Protein AF-B7QL86-F1 (afdb_monomer_lite)

InterPro domains:
  IPR002172 Low-density lipoprotein (LDL) receptor class A repeat [PS50068] (3-52)
  IPR002172 Low-density lipoprotein (LDL) receptor class A repeat [SM00192] (9-53)
  IPR023415 Low-density lipoprotein (LDL) receptor class A, conserved site [PS01209] (27-51)
  IPR036055 LDL receptor-like superfamily [G3DSA:4.10.400.10] (2-55)
  IPR036055 LDL receptor-like superfamily [SSF57424]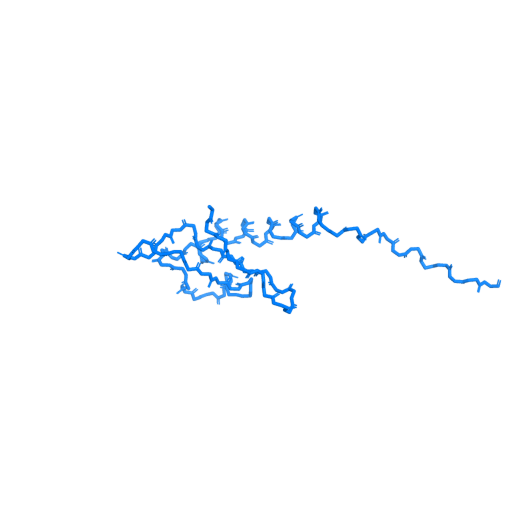 (12-52)

pLDDT: mean 73.14, std 15.65, range [39.97, 93.06]

Structure (mmCIF, N/CA/C/O backbone):
data_AF-B7QL86-F1
#
_entry.id   AF-B7QL86-F1
#
loop_
_atom_site.group_PDB
_atom_site.id
_atom_site.type_symbol
_atom_site.label_atom_id
_atom_site.label_alt_id
_atom_site.label_comp_id
_atom_site.label_asym_id
_atom_site.label_entity_id
_atom_site.label_seq_id
_atom_site.pdbx_PDB_ins_code
_atom_site.Cartn_x
_atom_site.Cartn_y
_atom_site.Cartn_z
_atom_site.occupancy
_atom_site.B_iso_or_equiv
_atom_site.auth_seq_id
_atom_site.auth_comp_id
_atom_site.auth_asym_id
_atom_site.auth_atom_id
_atom_site.pdbx_PDB_model_num
ATOM 1 N N . MET A 1 1 ? 7.664 -2.641 13.288 1.00 49.75 1 MET A N 1
ATOM 2 C CA . MET A 1 1 ? 7.161 -2.492 11.907 1.00 49.75 1 MET A CA 1
ATOM 3 C C . MET A 1 1 ? 6.753 -3.890 11.479 1.00 49.75 1 MET A C 1
ATOM 5 O O . MET A 1 1 ? 7.536 -4.784 11.766 1.00 49.75 1 MET A O 1
ATOM 9 N N . PRO A 1 2 ? 5.551 -4.148 10.945 1.00 55.25 2 PRO A N 1
ATOM 10 C CA . PRO A 1 2 ? 5.254 -5.467 10.398 1.00 55.25 2 PRO A CA 1
ATOM 11 C C . PRO A 1 2 ? 6.129 -5.656 9.154 1.00 55.25 2 PRO A C 1
ATOM 13 O O . PRO A 1 2 ? 5.883 -5.061 8.111 1.00 55.25 2 PRO A O 1
ATOM 16 N N . GLU A 1 3 ? 7.224 -6.391 9.307 1.00 57.81 3 GLU A N 1
ATOM 17 C CA . GLU A 1 3 ? 8.182 -6.648 8.237 1.00 57.81 3 GLU A CA 1
ATOM 18 C C . GLU A 1 3 ? 7.667 -7.838 7.426 1.00 57.81 3 GLU A C 1
ATOM 20 O O . GLU A 1 3 ? 7.762 -8.986 7.859 1.00 57.81 3 GLU A O 1
ATOM 25 N N . CYS A 1 4 ? 7.068 -7.570 6.264 1.00 69.12 4 CYS A N 1
ATOM 26 C CA . CYS A 1 4 ? 6.856 -8.619 5.274 1.00 69.12 4 CYS A CA 1
ATOM 27 C C . CYS A 1 4 ? 8.211 -8.912 4.621 1.00 69.12 4 CYS A C 1
ATOM 29 O O . CYS A 1 4 ? 8.799 -7.998 4.038 1.00 69.12 4 CYS A O 1
ATOM 31 N N . PRO A 1 5 ? 8.737 -10.144 4.717 1.00 68.6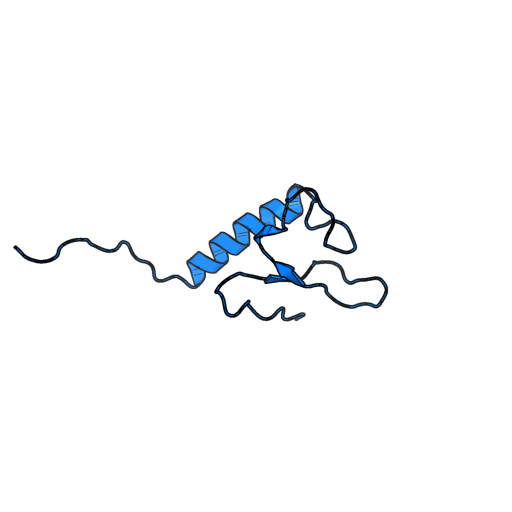2 5 PRO A N 1
ATOM 32 C CA . PRO A 1 5 ? 9.981 -10.486 4.049 1.00 68.62 5 PRO A CA 1
ATOM 33 C C . PRO A 1 5 ? 9.787 -10.355 2.535 1.00 68.62 5 PRO A C 1
ATOM 35 O O . PRO A 1 5 ? 8.796 -10.847 1.986 1.00 68.62 5 PRO A O 1
ATOM 38 N N . SER A 1 6 ? 10.724 -9.683 1.868 1.00 63.66 6 SER A N 1
ATOM 39 C CA . SER A 1 6 ? 10.780 -9.629 0.406 1.00 63.66 6 SER A CA 1
ATOM 40 C C . SER A 1 6 ? 10.857 -11.053 -0.145 1.00 63.66 6 SER A C 1
ATOM 42 O O . SER A 1 6 ? 11.601 -11.874 0.395 1.00 63.66 6 SER A O 1
ATOM 44 N N . ALA A 1 7 ? 10.091 -11.366 -1.192 1.00 62.66 7 ALA A N 1
ATOM 45 C CA . ALA A 1 7 ? 10.169 -12.688 -1.799 1.00 62.66 7 ALA A CA 1
ATOM 46 C C . ALA A 1 7 ? 11.576 -12.894 -2.389 1.00 62.66 7 ALA A C 1
ATOM 48 O O . ALA A 1 7 ? 12.124 -11.982 -3.014 1.00 62.66 7 ALA A O 1
ATOM 49 N N . GLU A 1 8 ? 12.156 -14.085 -2.206 1.00 61.88 8 GLU A N 1
ATOM 50 C CA . GLU A 1 8 ? 13.504 -14.424 -2.700 1.00 61.88 8 GLU A CA 1
ATOM 51 C C . GLU A 1 8 ? 13.632 -14.275 -4.232 1.00 61.88 8 GLU A C 1
ATOM 53 O O . GLU A 1 8 ? 14.728 -14.070 -4.748 1.00 61.88 8 GLU A O 1
ATOM 58 N N . ASP A 1 9 ? 12.500 -14.256 -4.943 1.00 63.06 9 ASP A N 1
ATOM 59 C CA . ASP A 1 9 ? 12.392 -14.061 -6.393 1.00 63.06 9 ASP A CA 1
ATOM 60 C C . ASP A 1 9 ? 12.432 -12.583 -6.843 1.00 63.06 9 ASP A C 1
ATOM 62 O O . ASP A 1 9 ? 12.242 -12.274 -8.021 1.00 63.06 9 ASP A O 1
ATOM 66 N N . GLY A 1 10 ? 12.651 -11.635 -5.923 1.00 59.59 10 GLY A N 1
ATOM 67 C CA . GLY A 1 10 ? 12.670 -10.198 -6.229 1.00 59.59 10 GLY A CA 1
ATOM 68 C C . GLY A 1 10 ? 11.282 -9.572 -6.419 1.00 59.59 10 GLY A C 1
ATOM 69 O O . GLY A 1 10 ? 11.171 -8.451 -6.931 1.00 59.59 10 GLY A O 1
ATOM 70 N N . MET A 1 11 ? 10.230 -10.283 -6.006 1.00 63.09 11 MET A N 1
ATOM 71 C CA . MET A 1 11 ? 8.866 -9.759 -5.926 1.00 63.09 11 MET A CA 1
ATOM 72 C C . MET A 1 11 ? 8.673 -9.045 -4.584 1.00 63.09 11 MET A C 1
ATOM 74 O O . MET A 1 11 ? 9.048 -9.553 -3.524 1.00 63.09 11 MET A O 1
ATOM 78 N N . GLU A 1 12 ? 8.117 -7.835 -4.625 1.00 70.56 12 GLU A N 1
ATOM 79 C CA . GLU A 1 12 ? 7.833 -7.083 -3.404 1.00 70.56 12 GLU A CA 1
ATOM 80 C C . GLU A 1 12 ? 6.530 -7.586 -2.784 1.00 70.56 12 GLU A C 1
ATOM 82 O O . GLU A 1 12 ? 5.522 -7.741 -3.475 1.00 70.56 12 GLU A O 1
ATOM 87 N N . ARG A 1 13 ? 6.566 -7.821 -1.470 1.00 78.88 13 ARG A N 1
ATOM 88 C CA . ARG A 1 13 ? 5.382 -8.128 -0.671 1.00 78.88 13 ARG A CA 1
ATOM 89 C C . ARG A 1 13 ? 4.933 -6.903 0.096 1.00 78.88 13 ARG A C 1
ATOM 91 O O . ARG A 1 13 ? 5.743 -6.211 0.709 1.00 78.88 13 ARG A O 1
ATOM 98 N N . PHE A 1 14 ? 3.630 -6.683 0.102 1.00 79.44 14 PHE A N 1
ATOM 99 C CA . PHE A 1 14 ? 2.978 -5.595 0.807 1.00 79.44 14 PHE A CA 1
ATOM 100 C C . PHE A 1 14 ? 2.286 -6.125 2.045 1.00 79.44 14 PHE A C 1
ATOM 102 O O . PHE A 1 14 ? 1.526 -7.087 1.980 1.00 79.44 14 PHE A O 1
ATOM 109 N N . ALA A 1 15 ? 2.544 -5.478 3.178 1.00 84.94 15 ALA A N 1
ATOM 110 C CA . ALA A 1 15 ? 1.709 -5.649 4.351 1.00 84.94 15 ALA A CA 1
ATOM 111 C C . ALA A 1 15 ? 0.402 -4.889 4.121 1.00 84.94 15 ALA A C 1
ATOM 113 O O . ALA A 1 15 ? 0.434 -3.693 3.823 1.00 84.94 15 ALA A O 1
ATOM 114 N N . CYS A 1 16 ? -0.731 -5.561 4.304 1.00 87.00 16 CYS A N 1
ATOM 115 C CA . CYS A 1 16 ? -2.017 -4.887 4.386 1.00 87.00 16 CYS A CA 1
ATOM 116 C C . CYS A 1 16 ? -1.952 -3.804 5.477 1.00 87.00 16 CYS A C 1
ATOM 118 O O . CYS A 1 16 ? -1.447 -4.088 6.569 1.00 87.00 16 CYS A O 1
ATOM 120 N N . PRO A 1 17 ? -2.440 -2.581 5.211 1.00 82.88 17 PRO A N 1
ATOM 121 C CA . PRO A 1 17 ? -2.391 -1.486 6.179 1.00 82.88 17 PRO A CA 1
ATOM 122 C C . PRO A 1 17 ? -3.172 -1.819 7.452 1.00 82.88 17 PRO A C 1
ATOM 124 O O . PRO A 1 17 ? -2.755 -1.457 8.555 1.00 82.88 17 PRO A O 1
ATOM 127 N N . SER A 1 18 ? -4.262 -2.568 7.301 1.00 86.31 18 SER A N 1
ATOM 128 C CA . SER A 1 18 ? -5.065 -3.061 8.405 1.00 86.31 18 SER A CA 1
ATOM 129 C C . SER A 1 18 ? -4.733 -4.502 8.795 1.00 86.31 18 SER A C 1
ATOM 131 O O . SER A 1 18 ? -4.547 -5.391 7.961 1.00 86.31 18 SER A O 1
ATOM 133 N N . ALA A 1 19 ? -4.729 -4.751 10.105 1.00 86.12 19 ALA A N 1
ATOM 134 C CA . ALA A 1 19 ? -4.621 -6.093 10.659 1.00 86.12 19 ALA A CA 1
ATOM 135 C C . ALA A 1 19 ? -5.930 -6.893 10.505 1.00 86.12 19 ALA A C 1
ATOM 137 O O . ALA A 1 19 ? -7.025 -6.334 10.400 1.00 86.12 19 ALA A O 1
ATOM 138 N N . ASP A 1 20 ? -5.816 -8.222 10.526 1.00 85.75 20 ASP A N 1
ATOM 139 C CA . ASP A 1 20 ? -6.957 -9.133 10.586 1.00 85.75 20 ASP A CA 1
ATOM 140 C C . ASP A 1 20 ? -7.719 -9.018 11.926 1.00 85.75 20 ASP A C 1
ATOM 142 O O . ASP A 1 20 ? -7.326 -8.309 12.855 1.00 85.75 20 ASP A O 1
ATOM 146 N N . ARG A 1 21 ? -8.819 -9.772 12.065 1.00 86.56 21 ARG A N 1
ATOM 147 C CA . ARG A 1 21 ? -9.626 -9.811 13.303 1.00 86.56 21 ARG A CA 1
ATOM 148 C C . ARG A 1 21 ? -8.856 -10.306 14.539 1.00 86.56 21 ARG A C 1
ATOM 150 O O . ARG A 1 21 ? -9.364 -10.186 15.648 1.00 86.56 21 ARG A O 1
ATOM 157 N N . MET A 1 22 ? -7.673 -10.891 14.353 1.00 88.19 22 MET A N 1
ATOM 158 C CA . MET A 1 22 ? -6.775 -11.378 15.402 1.00 88.19 22 MET A CA 1
ATOM 159 C C . MET A 1 22 ? -5.588 -10.427 15.640 1.00 88.19 22 MET A C 1
ATOM 161 O O . MET A 1 22 ? -4.719 -10.742 16.450 1.00 88.19 22 MET A O 1
ATOM 165 N N . GLY A 1 23 ? -5.536 -9.273 14.964 1.00 85.50 23 GLY A N 1
ATOM 166 C CA . GLY A 1 23 ? -4.454 -8.299 15.099 1.00 85.50 23 GLY A CA 1
ATOM 167 C C . GLY A 1 23 ? -3.181 -8.656 14.324 1.00 85.50 23 GLY A C 1
ATOM 168 O O . GLY A 1 23 ? -2.116 -8.125 14.633 1.00 85.50 23 GLY A O 1
ATOM 169 N N . ARG A 1 24 ? -3.258 -9.544 13.326 1.00 84.75 24 ARG A N 1
ATOM 170 C CA . ARG A 1 24 ? -2.112 -9.944 12.495 1.00 84.75 24 ARG A CA 1
ATOM 171 C C . ARG A 1 24 ? -2.120 -9.232 11.151 1.00 84.75 24 ARG A C 1
ATOM 173 O O . ARG A 1 24 ? -3.151 -9.145 10.491 1.00 84.75 24 ARG A O 1
ATOM 180 N N . TYR A 1 25 ? -0.948 -8.782 10.723 1.00 85.00 25 TYR A N 1
ATOM 181 C CA . TYR A 1 25 ? -0.757 -8.188 9.404 1.00 85.00 25 TYR A CA 1
ATOM 182 C C . TYR A 1 25 ? -0.637 -9.286 8.350 1.00 85.00 25 TYR A C 1
ATOM 184 O O . TYR A 1 25 ? 0.102 -10.256 8.533 1.00 85.00 25 TYR A O 1
ATOM 192 N N . ARG A 1 26 ? -1.382 -9.138 7.255 1.00 86.38 26 ARG A N 1
ATOM 193 C CA . ARG A 1 26 ? -1.331 -10.052 6.113 1.00 86.38 26 ARG A CA 1
ATOM 194 C C . ARG A 1 26 ? -0.355 -9.504 5.079 1.00 86.38 26 ARG A C 1
ATOM 196 O O . ARG A 1 26 ? -0.389 -8.313 4.795 1.00 86.38 26 ARG A O 1
ATOM 203 N N . CYS A 1 27 ? 0.494 -10.369 4.538 1.00 87.44 27 CYS A N 1
ATOM 204 C CA . CYS A 1 27 ? 1.385 -10.027 3.436 1.00 87.44 27 CYS A CA 1
ATOM 205 C C . CYS A 1 27 ? 0.787 -10.542 2.129 1.00 87.44 27 CYS A C 1
ATOM 207 O O . CYS A 1 27 ? 0.403 -11.710 2.059 1.00 87.44 27 CYS A O 1
ATOM 209 N N . ILE A 1 28 ? 0.736 -9.684 1.120 1.00 85.81 28 ILE A N 1
ATOM 210 C CA . ILE A 1 28 ? 0.250 -9.985 -0.227 1.00 85.81 28 ILE A CA 1
ATOM 211 C C . ILE A 1 28 ? 1.329 -9.618 -1.249 1.00 85.81 28 ILE A C 1
ATOM 213 O O . ILE A 1 28 ? 2.188 -8.785 -0.965 1.00 85.81 28 ILE A O 1
ATOM 217 N N . ASP A 1 29 ? 1.333 -10.251 -2.415 1.00 85.44 29 ASP A N 1
ATOM 218 C CA . ASP A 1 29 ? 2.310 -9.956 -3.467 1.00 85.44 29 ASP A CA 1
ATOM 219 C C . ASP A 1 29 ? 1.871 -8.753 -4.329 1.00 85.44 29 ASP A C 1
ATOM 221 O O . ASP A 1 29 ? 0.703 -8.372 -4.374 1.00 85.44 29 ASP A O 1
ATOM 225 N N . ASP A 1 30 ? 2.805 -8.136 -5.056 1.00 80.06 30 ASP A N 1
ATOM 226 C CA . ASP A 1 30 ? 2.513 -6.969 -5.900 1.00 80.06 30 ASP A CA 1
ATOM 227 C C . ASP A 1 30 ? 1.498 -7.240 -7.021 1.00 80.06 30 ASP A C 1
ATOM 229 O O . ASP A 1 30 ? 0.805 -6.318 -7.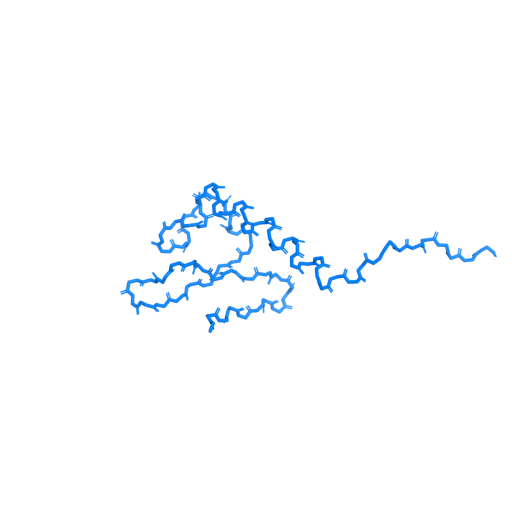468 1.00 80.06 30 ASP A O 1
ATOM 233 N N . HIS A 1 31 ? 1.424 -8.484 -7.497 1.00 84.25 31 HIS A N 1
ATOM 234 C CA . HIS A 1 31 ? 0.552 -8.887 -8.595 1.00 84.25 31 HIS A CA 1
ATOM 235 C C . HIS A 1 31 ? -0.922 -8.973 -8.196 1.00 84.25 31 HIS A C 1
ATOM 237 O O . HIS A 1 31 ? -1.757 -8.747 -9.066 1.00 84.25 31 HIS A O 1
ATOM 243 N N . VAL A 1 32 ? -1.219 -9.219 -6.915 1.00 88.19 32 VAL A N 1
ATOM 244 C CA . VAL A 1 32 ? -2.600 -9.292 -6.408 1.00 88.19 32 VAL A CA 1
ATOM 245 C C . VAL A 1 32 ? -3.164 -7.930 -5.991 1.00 88.19 32 VAL A C 1
ATOM 247 O O . VAL A 1 32 ? -4.331 -7.804 -5.679 1.00 88.19 32 VAL A O 1
ATOM 250 N N . LEU A 1 33 ? -2.360 -6.861 -6.023 1.00 87.69 33 LEU A N 1
ATOM 251 C CA . LEU A 1 33 ? -2.887 -5.501 -5.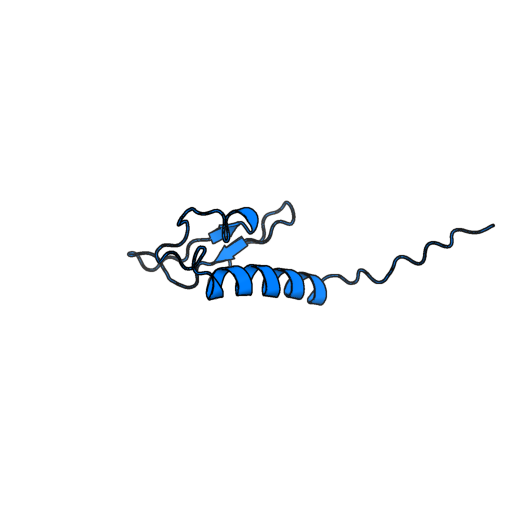867 1.00 87.69 33 LEU A CA 1
ATOM 252 C C . LEU A 1 33 ? -3.714 -5.093 -7.100 1.00 87.69 33 LEU A C 1
ATOM 254 O O . LEU A 1 33 ? -3.156 -5.058 -8.210 1.00 87.69 33 LEU A O 1
ATOM 258 N N . CYS A 1 34 ? -4.956 -4.646 -6.893 1.00 89.75 34 CYS A N 1
ATOM 259 C CA . CYS A 1 34 ? -5.915 -4.269 -7.940 1.00 89.75 34 CYS A CA 1
ATOM 260 C C . CYS A 1 34 ? -6.166 -5.392 -8.958 1.00 89.75 34 CYS A C 1
ATOM 262 O O . CYS A 1 34 ? -6.217 -5.129 -10.168 1.00 89.75 34 CYS A O 1
ATOM 264 N N . ASP A 1 35 ? -6.255 -6.638 -8.509 1.00 91.31 35 ASP A N 1
ATOM 265 C CA . ASP A 1 35 ? -6.547 -7.777 -9.378 1.00 91.31 35 ASP A CA 1
ATOM 266 C C . ASP A 1 35 ? -8.053 -8.099 -9.465 1.00 91.31 35 ASP A C 1
ATOM 268 O O . ASP A 1 35 ? -8.478 -8.899 -10.305 1.00 91.31 35 ASP A O 1
ATOM 272 N N . GLY A 1 36 ? -8.874 -7.400 -8.675 1.00 90.31 36 GLY A N 1
ATOM 273 C CA . GLY A 1 36 ? -10.318 -7.588 -8.582 1.00 90.31 36 GLY A CA 1
ATOM 274 C C . GLY A 1 36 ? -10.753 -8.520 -7.451 1.00 90.31 36 GLY A C 1
ATOM 275 O O . GLY A 1 36 ? -11.958 -8.768 -7.320 1.00 90.31 36 GLY A O 1
ATOM 276 N N . PHE A 1 37 ? -9.823 -9.027 -6.639 1.00 93.06 37 PHE A N 1
ATOM 277 C CA . PHE A 1 37 ? -10.085 -9.888 -5.493 1.00 93.06 37 PHE A CA 1
ATOM 278 C C . PHE A 1 37 ? -9.647 -9.216 -4.194 1.00 93.06 37 PHE A C 1
ATOM 280 O O . PHE A 1 37 ? -8.615 -8.579 -4.115 1.00 93.06 37 PHE A O 1
ATOM 287 N N . ILE A 1 38 ? -10.460 -9.363 -3.145 1.00 92.56 38 ILE A N 1
ATOM 288 C CA . ILE A 1 38 ? -10.115 -8.842 -1.819 1.00 92.56 38 ILE A CA 1
ATOM 289 C C . ILE A 1 38 ? -9.193 -9.845 -1.120 1.00 92.56 38 ILE A C 1
ATOM 291 O O . ILE A 1 38 ? -9.662 -10.843 -0.562 1.00 92.56 38 ILE A O 1
ATOM 295 N N . ASP A 1 39 ? -7.899 -9.553 -1.110 1.00 91.50 39 ASP A N 1
ATOM 296 C CA . ASP A 1 39 ? -6.872 -10.269 -0.361 1.00 91.50 39 ASP A CA 1
ATOM 297 C C . ASP A 1 39 ? -6.588 -9.635 1.003 1.00 91.50 39 ASP A C 1
ATOM 299 O O . ASP A 1 39 ? -6.303 -10.364 1.964 1.00 91.50 39 ASP A O 1
ATOM 303 N N . CYS A 1 40 ? -6.693 -8.307 1.145 1.00 90.88 40 CYS A N 1
ATOM 304 C CA . CYS A 1 40 ? -6.554 -7.653 2.448 1.00 90.88 40 CYS A CA 1
ATOM 305 C C . CYS A 1 40 ? -7.835 -7.758 3.290 1.00 90.88 40 CYS A C 1
ATOM 307 O O . CYS A 1 40 ? -8.949 -7.719 2.773 1.00 90.88 40 CYS A O 1
ATOM 309 N N . PRO A 1 41 ? -7.723 -7.821 4.633 1.00 90.81 41 PRO A N 1
ATOM 310 C CA . PRO A 1 41 ? -8.877 -8.020 5.516 1.00 90.81 41 PRO A CA 1
ATOM 311 C C . PRO A 1 41 ? -9.935 -6.907 5.432 1.00 90.81 41 PRO A C 1
ATOM 313 O O . PRO A 1 41 ? -11.084 -7.147 5.804 1.00 90.81 41 PRO A O 1
ATOM 316 N N . GLN A 1 42 ? -9.555 -5.713 4.967 1.00 89.50 42 GLN A N 1
ATOM 317 C CA . GLN A 1 42 ? -10.456 -4.579 4.740 1.00 89.50 42 GLN A CA 1
ATOM 318 C C . GLN A 1 42 ? -10.643 -4.220 3.252 1.00 89.50 42 GLN A C 1
ATOM 320 O O . GLN A 1 42 ? -11.317 -3.238 2.960 1.00 89.50 42 GLN A O 1
ATOM 325 N N . GLY A 1 43 ? -10.080 -4.990 2.310 1.00 89.75 43 GLY A N 1
ATOM 326 C CA . GLY A 1 43 ? -10.157 -4.679 0.872 1.00 89.75 43 GLY A CA 1
ATOM 327 C C . GLY A 1 43 ? -9.323 -3.475 0.428 1.00 89.75 43 GLY A C 1
ATOM 328 O O . GLY A 1 43 ? -9.588 -2.886 -0.615 1.00 89.75 43 GLY A O 1
ATOM 329 N N . GLU A 1 44 ? -8.333 -3.075 1.227 1.00 89.31 44 GLU A N 1
ATOM 330 C CA . GLU A 1 44 ? -7.442 -1.937 0.947 1.00 89.31 44 GLU A CA 1
ATOM 331 C C . GLU A 1 44 ? -6.571 -2.161 -0.304 1.00 89.31 44 GLU A C 1
ATOM 333 O O . GLU A 1 44 ? -6.132 -1.211 -0.948 1.00 89.31 44 GLU A O 1
ATOM 338 N N . ASP A 1 45 ? -6.337 -3.420 -0.655 1.00 89.88 45 ASP A N 1
ATOM 339 C CA . ASP A 1 45 ? -5.675 -3.888 -1.872 1.00 89.88 45 ASP A CA 1
ATOM 340 C C . ASP A 1 45 ? -6.504 -3.699 -3.149 1.00 89.88 45 ASP A C 1
ATOM 342 O O . ASP A 1 45 ? -5.936 -3.683 -4.237 1.00 89.88 45 ASP A O 1
ATOM 346 N N . GLU A 1 46 ? -7.811 -3.471 -3.018 1.00 92.50 46 GLU A N 1
ATOM 347 C CA . GLU A 1 46 ? -8.738 -3.213 -4.130 1.00 92.50 46 GLU A CA 1
ATOM 348 C C . GLU A 1 46 ? -9.340 -1.802 -4.086 1.00 92.50 46 GLU A C 1
ATOM 350 O O . GLU A 1 46 ? -10.050 -1.367 -5.002 1.00 92.50 46 GLU A O 1
ATOM 355 N N . ASP A 1 47 ? -9.035 -1.034 -3.038 1.00 90.25 47 ASP A N 1
ATOM 356 C CA . ASP A 1 47 ? -9.375 0.378 -2.994 1.00 90.25 47 ASP A CA 1
ATOM 357 C C . ASP A 1 47 ? -8.547 1.151 -4.031 1.00 90.25 47 ASP A C 1
ATOM 359 O O . ASP A 1 47 ? -7.313 1.148 -4.025 1.00 90.25 47 ASP A O 1
ATOM 363 N N . ARG A 1 48 ? -9.238 1.864 -4.928 1.00 82.56 48 ARG A N 1
ATOM 364 C CA . ARG A 1 48 ? -8.611 2.548 -6.071 1.00 82.56 48 ARG A CA 1
ATOM 365 C C . ARG A 1 48 ? -7.537 3.550 -5.666 1.00 82.56 48 ARG A C 1
ATOM 367 O O . ARG A 1 48 ? -6.596 3.747 -6.429 1.00 82.56 48 ARG A O 1
ATOM 374 N N . MET A 1 49 ? -7.692 4.223 -4.527 1.00 82.44 49 MET A N 1
ATOM 375 C CA . MET A 1 49 ? -6.695 5.178 -4.043 1.00 82.44 49 MET A CA 1
ATOM 376 C C . MET A 1 49 ? -5.520 4.449 -3.397 1.00 82.44 49 MET A C 1
ATOM 378 O O . MET A 1 49 ? -4.366 4.754 -3.701 1.00 82.44 49 MET A O 1
ATOM 382 N N . SER A 1 50 ? -5.818 3.466 -2.556 1.00 81.06 50 SER A N 1
ATOM 383 C CA . SER A 1 50 ? -4.833 2.746 -1.755 1.00 81.06 50 SER A CA 1
ATOM 384 C C . SER A 1 50 ? -3.949 1.854 -2.625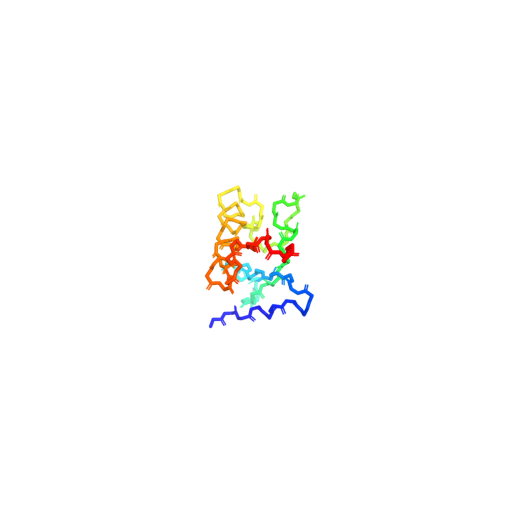 1.00 81.06 50 SER A C 1
ATOM 386 O O . SER A 1 50 ? -2.733 2.038 -2.661 1.00 81.06 50 SER A O 1
ATOM 388 N N . CYS A 1 51 ? -4.531 0.965 -3.426 1.00 84.25 51 CYS A N 1
ATOM 389 C CA . CYS A 1 51 ? -3.769 0.078 -4.298 1.00 84.25 51 CYS A CA 1
ATOM 390 C C . CYS A 1 51 ? -2.914 0.825 -5.335 1.00 84.25 51 CYS A C 1
ATOM 392 O O . CYS A 1 51 ? -1.750 0.477 -5.545 1.00 84.25 51 CYS A O 1
ATOM 394 N N . MET A 1 52 ? -3.450 1.865 -5.987 1.00 79.94 52 MET A N 1
ATOM 395 C CA . MET A 1 52 ? -2.687 2.624 -6.988 1.00 79.94 52 MET A CA 1
ATOM 396 C C . MET A 1 52 ? -1.527 3.388 -6.357 1.00 79.94 52 MET A C 1
ATOM 398 O O . MET A 1 52 ? -0.449 3.493 -6.957 1.00 79.94 52 MET A O 1
ATOM 402 N N . PHE A 1 53 ? -1.726 3.889 -5.136 1.00 80.00 53 PHE A N 1
ATOM 403 C CA . PHE A 1 53 ? -0.647 4.453 -4.345 1.00 80.00 53 PHE A CA 1
ATOM 404 C C . PHE A 1 53 ? 0.425 3.394 -4.088 1.00 80.00 53 PHE A C 1
ATOM 406 O O . PHE A 1 53 ? 1.578 3.632 -4.438 1.00 80.00 53 PHE A O 1
ATOM 413 N N . TYR A 1 54 ? 0.061 2.200 -3.613 1.00 73.69 54 TYR A N 1
ATOM 414 C CA . TYR A 1 54 ? 1.019 1.110 -3.407 1.00 73.69 54 TYR A CA 1
ATOM 415 C C . TYR A 1 54 ? 1.759 0.744 -4.699 1.00 73.69 54 TYR A C 1
ATOM 417 O O . TYR A 1 54 ? 2.979 0.850 -4.732 1.00 73.69 54 TYR A O 1
ATOM 425 N N . LYS A 1 55 ? 1.072 0.477 -5.819 1.00 72.25 55 LYS A N 1
ATOM 426 C CA . LYS A 1 55 ? 1.713 0.206 -7.127 1.00 72.25 55 LYS A CA 1
ATOM 427 C C . LYS A 1 55 ? 2.720 1.289 -7.539 1.00 72.25 55 LYS A C 1
ATOM 429 O O . LYS A 1 55 ? 3.742 0.976 -8.153 1.00 72.25 55 LYS A O 1
ATOM 434 N N . THR A 1 56 ? 2.435 2.556 -7.241 1.00 70.81 56 THR A N 1
ATOM 435 C CA . THR A 1 56 ? 3.295 3.692 -7.603 1.00 70.81 56 THR A CA 1
ATOM 436 C C . THR A 1 56 ? 4.479 3.827 -6.648 1.00 70.81 56 THR A C 1
ATOM 438 O O . THR A 1 56 ? 5.617 3.971 -7.091 1.00 70.81 56 THR A O 1
ATOM 441 N N . VAL A 1 57 ? 4.243 3.730 -5.342 1.00 69.81 57 VAL A N 1
ATOM 442 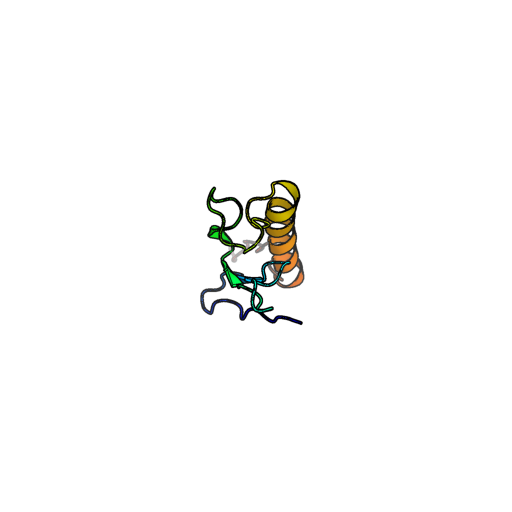C CA . VAL A 1 57 ? 5.269 3.885 -4.303 1.00 69.81 57 VAL A CA 1
ATOM 443 C C . VAL A 1 57 ? 6.254 2.721 -4.317 1.00 69.81 57 VAL A C 1
ATOM 445 O O . VAL A 1 57 ? 7.452 2.949 -4.203 1.00 69.81 57 VAL A O 1
ATOM 448 N N . SER A 1 58 ? 5.800 1.501 -4.582 1.00 62.12 58 SER A N 1
ATOM 449 C CA . SER A 1 58 ? 6.657 0.325 -4.787 1.00 62.12 58 SER A CA 1
ATOM 450 C C . SER A 1 58 ? 7.592 0.494 -5.984 1.00 62.12 58 SER A C 1
ATOM 452 O O . SER A 1 58 ? 8.783 0.187 -5.936 1.00 62.12 58 SER A O 1
ATOM 454 N N . ARG A 1 59 ? 7.097 1.104 -7.070 1.00 59.72 59 ARG A N 1
ATOM 455 C CA . ARG A 1 59 ? 7.935 1.462 -8.228 1.00 59.72 59 ARG A CA 1
ATOM 456 C C . ARG A 1 59 ? 8.943 2.571 -7.915 1.00 59.72 59 ARG A C 1
ATOM 458 O O . ARG A 1 59 ? 9.993 2.614 -8.555 1.00 59.72 59 ARG A O 1
ATOM 465 N N . LEU A 1 60 ? 8.651 3.443 -6.950 1.00 56.78 60 LEU A N 1
ATOM 466 C CA . LEU A 1 60 ? 9.572 4.479 -6.469 1.00 56.78 60 LEU A CA 1
ATOM 467 C C . LEU A 1 60 ? 10.572 3.934 -5.430 1.00 56.78 60 LEU A C 1
ATOM 469 O O . LEU A 1 60 ? 11.732 4.335 -5.453 1.00 56.78 60 LEU A O 1
ATOM 473 N N . SER A 1 61 ? 10.189 2.952 -4.606 1.00 51.12 61 SER A N 1
ATOM 474 C CA . SER A 1 61 ? 11.091 2.180 -3.729 1.00 51.12 61 SER A CA 1
ATOM 475 C C . SER A 1 61 ? 12.185 1.481 -4.545 1.00 51.12 61 SER A C 1
ATOM 477 O O . SER A 1 61 ? 13.375 1.581 -4.236 1.00 51.12 61 SER A O 1
ATOM 479 N N . ARG A 1 62 ? 11.813 0.908 -5.700 1.00 51.84 62 ARG A N 1
ATOM 480 C CA . ARG A 1 62 ? 12.777 0.389 -6.684 1.00 51.84 62 ARG A CA 1
ATOM 481 C C . ARG A 1 62 ? 13.737 1.457 -7.215 1.00 51.84 62 ARG A C 1
ATOM 483 O O . ARG A 1 62 ? 14.857 1.109 -7.561 1.00 51.84 62 ARG A O 1
ATOM 490 N N . GLN A 1 63 ? 13.356 2.734 -7.281 1.00 49.66 63 GLN A N 1
ATOM 491 C CA . GLN A 1 63 ? 14.252 3.814 -7.729 1.00 49.66 63 GLN A CA 1
ATOM 492 C C . GLN A 1 63 ? 15.179 4.321 -6.620 1.00 49.66 63 GLN A C 1
ATOM 494 O O . GLN A 1 63 ? 16.268 4.797 -6.921 1.00 49.66 63 GLN A O 1
ATOM 499 N N . ALA A 1 64 ? 14.808 4.152 -5.349 1.00 52.09 64 ALA A N 1
ATOM 500 C CA . ALA A 1 64 ? 15.705 4.426 -4.228 1.00 52.09 64 ALA A CA 1
ATOM 501 C C . ALA A 1 64 ? 16.768 3.324 -4.024 1.00 52.09 64 ALA A C 1
ATOM 503 O O . ALA A 1 64 ? 17.784 3.578 -3.381 1.00 52.09 64 ALA A O 1
ATOM 504 N N . SER A 1 65 ? 16.569 2.121 -4.590 1.00 56.97 65 SER A N 1
ATOM 505 C CA . SER A 1 65 ? 17.531 1.005 -4.504 1.00 56.97 65 SER A CA 1
ATOM 506 C C . SER A 1 65 ? 18.120 0.544 -5.850 1.00 56.97 65 SER A C 1
ATOM 508 O O . SER A 1 65 ? 19.123 -0.168 -5.879 1.00 56.97 65 SER A O 1
ATOM 510 N N . SER A 1 66 ? 17.583 0.974 -6.997 1.00 53.94 66 SER A N 1
ATOM 511 C CA . SER A 1 66 ? 18.183 0.678 -8.300 1.00 53.94 66 SER A CA 1
ATOM 512 C C . SER A 1 66 ? 19.072 1.827 -8.763 1.00 53.94 66 SER A C 1
ATOM 514 O O . SER A 1 66 ? 18.650 2.719 -9.493 1.00 53.94 66 SER A O 1
ATOM 516 N N . ASN A 1 67 ? 20.362 1.709 -8.443 1.00 53.97 67 ASN A N 1
ATOM 517 C CA . ASN A 1 67 ? 21.455 2.178 -9.299 1.00 53.97 67 ASN A CA 1
ATOM 518 C C . ASN A 1 67 ? 21.404 1.462 -10.672 1.00 53.97 67 ASN A C 1
ATOM 520 O O . ASN A 1 67 ? 22.347 0.792 -11.085 1.00 53.97 67 ASN A O 1
ATOM 524 N N . ARG A 1 68 ? 20.296 1.569 -11.410 1.00 55.25 68 ARG A N 1
ATOM 525 C CA . ARG A 1 68 ? 20.286 1.351 -12.857 1.00 55.25 68 ARG A CA 1
ATOM 526 C C . ARG A 1 68 ? 20.345 2.723 -13.500 1.00 55.25 68 ARG A C 1
ATOM 528 O O . ARG A 1 68 ? 19.346 3.276 -13.948 1.00 55.25 68 ARG A O 1
ATOM 535 N N . GLY A 1 69 ? 21.559 3.272 -13.510 1.00 47.78 69 GLY A N 1
ATOM 536 C CA . GLY A 1 69 ? 21.904 4.296 -14.483 1.00 47.78 69 GLY A CA 1
ATOM 537 C C . GLY A 1 69 ? 21.627 3.781 -15.905 1.00 47.78 69 GLY A C 1
ATOM 538 O O . GLY A 1 69 ? 21.534 2.565 -16.115 1.00 47.78 69 GLY A O 1
ATOM 539 N N . PRO A 1 70 ? 21.483 4.679 -16.892 1.00 45.47 70 PRO A N 1
ATOM 540 C CA . PRO A 1 70 ? 21.394 4.272 -18.285 1.00 45.47 70 PRO A CA 1
ATOM 541 C C . PRO A 1 70 ? 22.645 3.452 -18.608 1.00 45.47 70 PRO A C 1
ATOM 543 O O . PRO A 1 70 ? 23.769 3.919 -18.417 1.00 45.47 70 PRO A O 1
ATOM 546 N N . VAL A 1 71 ? 22.467 2.210 -19.056 1.00 56.62 71 VAL A N 1
ATOM 547 C CA . VAL A 1 71 ? 23.569 1.457 -19.650 1.00 56.62 71 VAL A CA 1
ATOM 548 C C . VAL A 1 71 ? 23.976 2.218 -20.909 1.00 56.62 71 VAL A C 1
ATOM 550 O O . VAL A 1 71 ? 23.295 2.172 -21.928 1.00 56.62 71 VAL A O 1
ATOM 553 N N . ASN A 1 72 ? 25.055 2.995 -20.814 1.00 45.69 72 ASN A N 1
ATOM 554 C CA . ASN A 1 72 ? 25.738 3.531 -21.981 1.00 45.69 72 ASN A CA 1
ATOM 555 C C . ASN A 1 72 ? 26.223 2.331 -22.798 1.00 45.69 72 ASN A C 1
ATOM 557 O O . ASN A 1 72 ? 27.250 1.725 -22.497 1.00 45.69 72 ASN A O 1
ATOM 561 N N . GLY A 1 73 ? 25.443 1.962 -23.811 1.00 56.22 73 GLY A N 1
ATOM 562 C CA . GLY A 1 73 ? 25.846 1.018 -24.837 1.00 56.22 73 GLY A CA 1
ATOM 563 C C . GLY A 1 73 ? 26.877 1.669 -25.746 1.00 56.22 73 GLY A C 1
ATOM 564 O O . GLY A 1 73 ? 26.514 2.238 -26.766 1.00 56.22 73 GLY A O 1
ATOM 565 N N . LEU A 1 74 ? 28.151 1.579 -25.372 1.00 52.91 74 LEU A N 1
ATOM 566 C CA . LEU A 1 74 ? 29.293 1.761 -26.266 1.00 52.91 74 LEU A CA 1
ATOM 567 C C . LEU A 1 74 ? 30.358 0.733 -25.873 1.00 52.91 74 LEU A C 1
ATOM 569 O O . LEU A 1 74 ? 31.235 0.992 -25.054 1.00 52.91 74 LEU A O 1
ATOM 573 N N . ILE A 1 75 ? 30.234 -0.468 -26.436 1.00 57.72 75 ILE A N 1
ATOM 574 C CA . ILE A 1 75 ? 31.354 -1.400 -26.571 1.00 57.72 75 ILE A CA 1
ATOM 575 C C . ILE A 1 75 ? 32.119 -1.034 -27.846 1.00 57.72 75 ILE A C 1
ATOM 577 O O . ILE A 1 75 ? 31.520 -0.783 -28.888 1.00 57.72 75 ILE A O 1
ATOM 581 N N . ASN A 1 76 ? 33.434 -0.953 -27.675 1.00 39.97 76 ASN A N 1
ATOM 582 C CA . ASN A 1 76 ? 34.482 -0.508 -28.593 1.00 39.97 76 ASN A CA 1
ATOM 583 C C . ASN A 1 76 ? 34.317 -0.925 -30.068 1.00 39.97 76 ASN A C 1
ATOM 585 O O . ASN A 1 76 ? 34.002 -2.081 -30.354 1.00 39.97 76 ASN A O 1
ATOM 589 N N . ALA A 1 77 ? 34.628 0.015 -30.969 1.00 46.25 77 ALA A N 1
ATOM 590 C CA . ALA A 1 77 ? 35.052 -0.247 -32.346 1.00 46.25 77 ALA A CA 1
ATOM 591 C C . ALA A 1 77 ? 36.582 -0.345 -32.411 1.00 46.25 77 ALA A C 1
ATOM 593 O O . ALA A 1 77 ? 37.237 0.354 -31.601 1.00 46.25 77 ALA A O 1
#

Organism: Ixodes scapularis (NCBI:txid6945)

Foldseek 3Di:
DLDDDQPPVRWGWDWQPDAAPVRHTDIDTLVQQCPPDQPHNVSLSNPPVNSVCVNVVVVVVCVVVDPPDPPPPDDDD

Sequence (77 aa):
MPECPSAEDGMERFACPSADRMGRYRCIDDHVLCDGFIDCPQGEDEDRMSCMFYKTVSRLSRQASSNRGPVNGLINA

Radius of gyration: 16.34 Å; chains: 1; bounding box: 46×20×48 Å

Secondary structure (DSSP, 8-state):
---PPPPTTSPPEEE-SS--TTSPPPEEEGGGTTSSS--STTSTTT-HHHHHHHHHHHHHHHHHH------------